Protein AF-A0A3N4N2M7-F1 (afdb_monomer)

Organism: NCBI:txid1853276

Solvent-accessible surface area (backbone atoms only — not comparable to full-atom values): 7074 Å² total; per-residue (Å²): 138,80,85,81,90,81,57,68,65,63,56,56,53,59,69,71,66,69,65,82,65,94,76,68,87,76,87,82,77,90,74,82,80,76,79,82,76,77,78,84,87,67,72,64,93,80,56,51,77,73,38,70,53,78,44,74,42,59,92,92,50,53,68,69,56,46,45,51,53,51,51,54,48,52,49,55,51,31,62,76,67,71,51,81,77,31,71,51,75,45,81,45,72,58,96,89,42,55,25,38,32,41,32,33,35,83,119

pLDDT: mean 83.19, std 16.46, range [43.84, 97.75]

Structure (mmCIF, N/CA/C/O backbone):
data_AF-A0A3N4N2M7-F1
#
_entry.id   AF-A0A3N4N2M7-F1
#
loop_
_atom_site.group_PDB
_atom_site.id
_atom_site.type_symbol
_atom_site.label_atom_id
_atom_site.label_alt_id
_atom_site.label_comp_id
_atom_site.label_asym_id
_atom_site.label_entity_id
_atom_site.label_seq_id
_atom_site.pdbx_PDB_ins_code
_atom_site.Cartn_x
_atom_site.Cartn_y
_atom_site.Cartn_z
_atom_site.occupancy
_atom_site.B_iso_or_equiv
_atom_site.auth_seq_id
_atom_site.auth_comp_id
_atom_site.auth_asym_id
_atom_site.auth_atom_id
_atom_site.pdbx_PDB_model_num
ATOM 1 N N . MET A 1 1 ? 42.036 45.569 6.655 1.00 43.84 1 MET A N 1
ATOM 2 C CA . MET A 1 1 ? 40.700 45.736 7.260 1.00 43.84 1 MET A CA 1
ATOM 3 C C . MET A 1 1 ? 40.718 44.959 8.571 1.00 43.84 1 MET A C 1
ATOM 5 O O . MET A 1 1 ? 40.763 43.738 8.530 1.00 43.84 1 MET A O 1
ATOM 9 N N . LYS A 1 2 ? 40.913 45.645 9.704 1.00 47.50 2 LYS A N 1
ATOM 10 C CA . LYS A 1 2 ? 41.003 45.010 11.031 1.00 47.50 2 LYS A CA 1
ATOM 11 C C . LYS A 1 2 ? 39.579 44.884 11.590 1.00 47.50 2 LYS A C 1
ATOM 13 O O . LYS A 1 2 ? 38.844 45.855 11.447 1.00 47.50 2 LYS A O 1
ATOM 18 N N . PRO A 1 3 ? 39.167 43.742 12.164 1.00 50.25 3 PRO A N 1
ATOM 19 C CA . PRO A 1 3 ? 37.859 43.646 12.799 1.00 50.25 3 PRO A CA 1
ATOM 20 C C . PRO A 1 3 ? 37.832 44.487 14.083 1.00 50.25 3 PRO A C 1
ATOM 22 O O . PRO A 1 3 ? 38.765 44.426 14.886 1.00 50.25 3 PRO A O 1
ATOM 25 N N . ASP A 1 4 ? 36.774 45.285 14.235 1.00 55.56 4 ASP A N 1
ATOM 26 C CA . ASP A 1 4 ? 36.540 46.177 15.370 1.00 55.56 4 ASP A CA 1
ATOM 27 C C . ASP A 1 4 ? 36.423 45.406 16.693 1.00 55.56 4 ASP A C 1
ATOM 29 O O . ASP A 1 4 ? 35.649 44.460 16.840 1.00 55.56 4 ASP A O 1
ATOM 33 N N . SER A 1 5 ? 37.185 45.856 17.686 1.00 54.50 5 SER A N 1
ATOM 34 C CA . SER A 1 5 ? 37.363 45.259 19.014 1.00 54.50 5 SER A CA 1
ATOM 35 C C . SER A 1 5 ? 36.235 45.556 20.016 1.00 54.50 5 SER A C 1
ATOM 37 O O . SER A 1 5 ? 36.467 45.529 21.221 1.00 54.50 5 SER A O 1
ATOM 39 N N . ASN A 1 6 ? 35.011 45.821 19.554 1.00 53.66 6 ASN A N 1
ATOM 40 C CA . ASN A 1 6 ? 33.903 46.262 20.413 1.00 53.66 6 ASN A CA 1
ATOM 41 C C . ASN A 1 6 ? 32.720 45.289 20.442 1.00 53.66 6 ASN A C 1
ATOM 43 O O . ASN A 1 6 ? 31.572 45.726 20.466 1.00 53.66 6 ASN A O 1
ATOM 47 N N . ASN A 1 7 ? 32.961 43.972 20.455 1.00 56.03 7 ASN A N 1
ATOM 48 C CA . ASN A 1 7 ? 31.846 43.041 20.646 1.00 56.03 7 ASN A CA 1
ATOM 49 C C . ASN A 1 7 ? 32.125 41.760 21.451 1.00 56.03 7 ASN A C 1
ATOM 51 O O . ASN A 1 7 ? 31.506 40.719 21.241 1.00 56.03 7 ASN A O 1
ATOM 55 N N . THR A 1 8 ? 33.052 41.815 22.408 1.00 57.09 8 THR A N 1
ATOM 56 C CA . THR A 1 8 ? 33.285 40.681 23.321 1.00 57.09 8 THR A CA 1
ATOM 57 C C . THR A 1 8 ? 32.188 40.579 24.390 1.00 57.09 8 THR A C 1
ATOM 59 O O . THR A 1 8 ? 31.843 39.484 24.828 1.00 57.09 8 THR A O 1
ATOM 62 N N . ALA A 1 9 ? 31.593 41.710 24.790 1.00 56.00 9 ALA A N 1
ATOM 63 C CA . ALA A 1 9 ? 30.563 41.749 25.829 1.00 56.00 9 ALA A CA 1
ATOM 64 C C . ALA A 1 9 ? 29.236 41.106 25.382 1.00 56.00 9 ALA A C 1
ATOM 66 O O . ALA A 1 9 ? 28.648 40.343 26.144 1.00 56.00 9 ALA A O 1
ATOM 67 N N . ASP A 1 10 ? 28.800 41.330 24.140 1.00 55.19 10 ASP A N 1
ATOM 68 C CA . ASP A 1 10 ? 27.536 40.781 23.619 1.00 55.19 10 ASP A CA 1
ATOM 69 C C . ASP A 1 10 ? 27.633 39.258 23.399 1.00 55.19 10 ASP A C 1
ATOM 71 O O . ASP A 1 10 ? 26.668 38.520 23.618 1.00 55.19 10 ASP A O 1
ATOM 75 N N . TYR A 1 11 ? 28.833 38.752 23.077 1.00 55.47 11 TYR A N 1
ATOM 76 C CA . TYR A 1 11 ? 29.107 37.312 22.987 1.00 55.47 11 TYR A CA 1
ATOM 77 C C . TYR A 1 11 ? 29.014 36.619 24.358 1.00 55.47 11 TYR A C 1
ATOM 79 O O . TYR A 1 11 ? 28.468 35.519 24.473 1.00 55.47 11 TYR A O 1
ATOM 87 N N . LEU A 1 12 ? 29.488 37.279 25.421 1.00 54.22 12 LEU A N 1
ATOM 88 C CA . LEU A 1 12 ? 29.422 36.755 26.790 1.00 54.22 12 LEU A CA 1
ATOM 89 C C . LEU A 1 12 ? 28.021 36.870 27.411 1.00 54.22 12 LEU A C 1
ATOM 91 O O . LEU A 1 12 ? 27.681 36.063 28.276 1.00 54.22 12 LEU A O 1
ATOM 95 N N . ILE A 1 13 ? 27.193 37.820 26.963 1.00 57.72 13 ILE A N 1
ATOM 96 C CA . ILE A 1 13 ? 25.792 37.943 27.399 1.00 57.72 13 ILE A CA 1
ATOM 97 C C . ILE A 1 13 ? 24.933 36.835 26.772 1.00 57.72 13 ILE A C 1
ATOM 99 O O . ILE A 1 13 ? 24.163 36.193 27.484 1.00 57.72 13 ILE A O 1
ATOM 103 N N . ARG A 1 14 ? 25.120 36.515 25.481 1.00 52.78 14 ARG A N 1
ATOM 104 C CA . ARG A 1 14 ? 24.399 35.405 24.823 1.00 52.78 14 ARG A CA 1
ATOM 105 C C . ARG A 1 14 ? 24.736 34.039 25.423 1.00 52.78 14 ARG A C 1
ATOM 107 O O . ARG A 1 14 ? 23.837 33.230 25.629 1.00 52.78 14 ARG A O 1
ATOM 114 N N . ALA A 1 15 ? 26.002 33.798 25.772 1.00 52.59 15 ALA A N 1
ATOM 115 C CA . ALA A 1 15 ? 26.433 32.534 26.374 1.00 52.59 15 ALA A CA 1
ATOM 116 C C . ALA A 1 15 ? 25.885 32.295 27.798 1.00 52.59 15 ALA A C 1
ATOM 118 O O . ALA A 1 15 ? 25.868 31.156 28.256 1.00 52.59 15 ALA A O 1
ATOM 119 N N . LYS A 1 16 ? 25.423 33.343 28.500 1.00 49.47 16 LYS A N 1
ATOM 120 C CA . LYS A 1 16 ? 24.869 33.239 29.863 1.00 49.47 16 LYS A CA 1
ATOM 121 C C . LYS A 1 16 ? 23.346 33.059 29.921 1.00 49.47 16 LYS A C 1
ATOM 123 O O . LYS A 1 16 ? 22.833 32.793 31.004 1.00 49.47 16 LYS A O 1
ATOM 1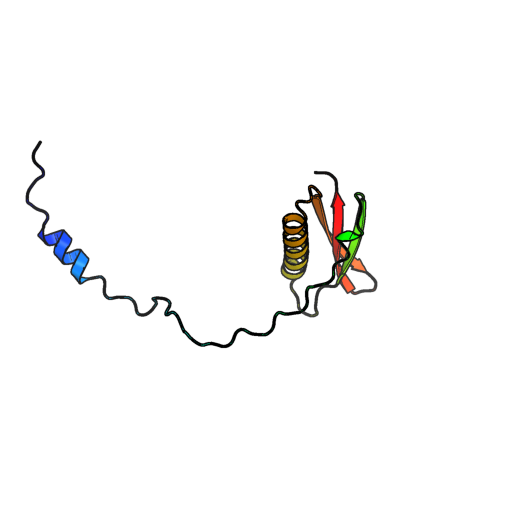28 N N . ILE A 1 17 ? 22.625 33.196 28.803 1.00 52.75 17 ILE A N 1
ATOM 129 C CA . ILE A 1 17 ? 21.148 33.130 28.771 1.00 52.75 17 ILE A CA 1
ATOM 130 C C . ILE A 1 17 ? 20.629 31.765 28.285 1.00 52.75 17 ILE A C 1
ATOM 132 O O . ILE A 1 17 ? 19.474 31.427 28.535 1.00 52.75 17 ILE A O 1
ATOM 136 N N . THR A 1 18 ? 21.473 30.918 27.694 1.00 55.81 18 THR A N 1
ATOM 137 C CA . THR A 1 18 ? 21.090 29.537 27.367 1.00 55.81 18 THR A CA 1
ATOM 138 C C . THR A 1 18 ? 21.165 28.659 28.615 1.00 55.81 18 THR A C 1
ATOM 140 O O . THR A 1 18 ? 22.069 27.841 28.777 1.00 55.81 18 THR A O 1
ATOM 143 N N . GLN A 1 19 ? 20.213 28.837 29.531 1.00 57.78 19 GLN A N 1
ATOM 144 C CA . GLN A 1 19 ? 19.854 27.747 30.431 1.00 57.78 19 GLN A CA 1
ATOM 145 C C . GLN A 1 19 ? 19.371 26.588 29.548 1.00 57.78 19 GLN A C 1
ATOM 147 O O . GLN A 1 19 ? 18.597 26.848 28.624 1.00 57.78 19 GLN A O 1
ATOM 152 N N . PRO A 1 20 ? 19.830 25.342 29.763 1.00 59.53 20 PRO A N 1
ATOM 153 C CA . PRO A 1 20 ? 19.239 24.207 29.080 1.00 59.53 20 PRO A CA 1
ATOM 154 C C . PRO A 1 20 ? 17.772 24.174 29.498 1.00 59.53 20 PRO A C 1
ATOM 156 O O . PRO A 1 20 ? 17.441 23.941 30.661 1.00 59.53 20 PRO A O 1
ATOM 159 N N . ASP A 1 21 ? 16.895 24.4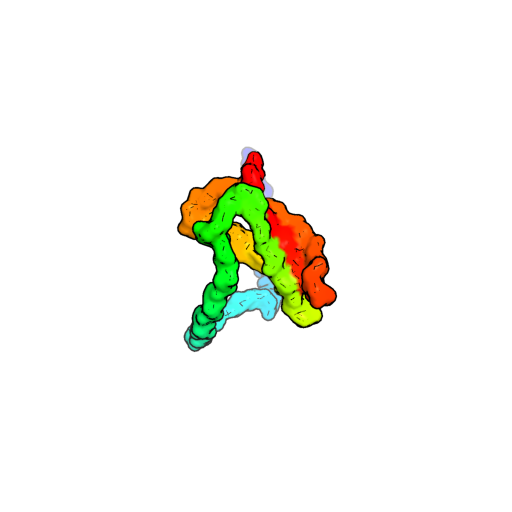75 28.551 1.00 62.12 21 ASP A N 1
ATOM 160 C CA . ASP A 1 21 ? 15.503 24.110 28.655 1.00 62.12 21 ASP A CA 1
ATOM 161 C C . ASP A 1 21 ? 15.468 22.622 29.015 1.00 62.12 21 ASP A C 1
ATOM 163 O O . ASP A 1 21 ? 16.128 21.793 28.387 1.00 62.12 21 ASP A O 1
ATOM 167 N N . GLY A 1 22 ? 14.747 22.266 30.080 1.00 58.22 22 GLY A N 1
ATOM 168 C CA . GLY A 1 22 ? 14.620 20.887 30.572 1.00 58.22 22 GLY A CA 1
ATOM 169 C C . GLY A 1 22 ? 13.899 19.940 29.602 1.00 58.22 22 GLY A C 1
ATOM 170 O O . GLY A 1 22 ? 13.267 18.986 30.034 1.00 58.22 22 GLY A O 1
ATOM 171 N N . ASN A 1 23 ? 13.957 20.229 28.304 1.00 66.06 23 ASN A N 1
ATOM 172 C CA . ASN A 1 23 ? 13.298 19.557 27.203 1.00 66.06 23 ASN A CA 1
ATOM 173 C C . ASN A 1 23 ? 14.305 18.861 26.264 1.00 66.06 23 ASN A C 1
ATOM 175 O O . ASN A 1 23 ? 13.956 18.475 25.148 1.00 66.06 23 ASN A O 1
ATOM 179 N N . GLN A 1 24 ? 15.564 18.702 26.693 1.00 75.50 24 GLN A N 1
ATOM 180 C CA . GLN A 1 24 ? 16.533 17.892 25.959 1.00 75.50 24 GLN A CA 1
ATOM 181 C C . GLN A 1 24 ? 16.153 16.404 26.059 1.00 75.50 24 GLN A C 1
ATOM 183 O O . GLN A 1 24 ? 15.995 15.894 27.173 1.00 75.50 24 GLN A O 1
ATOM 188 N N . PRO A 1 25 ? 16.020 15.683 24.929 1.00 73.44 25 PRO A N 1
ATOM 189 C CA . PRO A 1 25 ? 15.706 14.259 24.949 1.00 73.44 25 PRO A CA 1
ATOM 190 C C . PRO A 1 25 ? 16.828 13.482 25.651 1.00 73.44 25 PRO A C 1
ATOM 192 O O . PRO A 1 25 ? 17.986 13.530 25.236 1.00 73.44 25 PRO A O 1
ATOM 195 N N . GLN A 1 26 ? 16.484 12.762 26.721 1.00 85.12 26 GLN A N 1
ATOM 196 C CA . GLN A 1 26 ? 17.418 11.911 27.459 1.00 85.12 26 GLN A CA 1
ATOM 197 C C . GLN A 1 26 ? 17.444 10.500 26.854 1.00 85.12 26 GLN A C 1
ATOM 199 O O . GLN A 1 26 ? 16.408 9.949 26.488 1.00 85.12 26 GLN A O 1
ATOM 204 N N . ILE A 1 27 ? 18.637 9.907 26.736 1.00 84.50 27 ILE A N 1
ATOM 205 C CA . ILE A 1 27 ? 18.798 8.530 26.249 1.00 84.50 27 ILE A CA 1
ATOM 206 C C . ILE A 1 27 ? 18.669 7.571 27.431 1.00 84.50 27 ILE A C 1
ATOM 208 O O . ILE A 1 27 ? 19.567 7.486 28.272 1.00 84.50 27 ILE A O 1
ATOM 212 N N . GLU A 1 28 ? 17.591 6.798 27.451 1.00 86.50 28 GLU A N 1
ATOM 213 C CA . GLU A 1 28 ? 17.420 5.684 28.380 1.00 86.50 28 GLU A CA 1
ATOM 214 C C . GLU A 1 28 ? 18.184 4.449 27.880 1.00 86.50 28 GLU A C 1
ATOM 216 O O . GLU A 1 28 ? 18.128 4.083 26.703 1.00 86.50 28 GLU A O 1
ATOM 221 N N . LYS A 1 29 ? 18.932 3.799 28.776 1.00 90.62 29 LYS A N 1
ATOM 222 C CA . LYS A 1 29 ? 19.691 2.573 28.485 1.00 90.62 29 LYS A CA 1
ATOM 223 C C . LYS A 1 29 ? 19.018 1.388 29.176 1.00 90.62 29 LYS A C 1
ATOM 225 O O . LYS A 1 29 ? 18.386 1.562 30.207 1.00 90.62 29 LYS A O 1
ATOM 230 N N . GLN A 1 30 ? 19.216 0.182 28.640 1.00 87.00 30 GLN A N 1
ATOM 231 C CA . GLN A 1 30 ? 18.747 -1.092 29.223 1.00 87.00 30 GLN A CA 1
ATOM 232 C C . GLN A 1 30 ? 17.225 -1.338 29.189 1.00 87.00 30 GLN A C 1
ATOM 234 O O . GLN A 1 30 ? 16.743 -2.259 29.843 1.00 87.00 30 GLN A O 1
ATOM 239 N N . ILE A 1 31 ? 16.465 -0.591 28.385 1.00 87.69 31 ILE A N 1
ATOM 240 C CA . ILE A 1 31 ? 15.056 -0.918 28.128 1.00 87.69 31 ILE A CA 1
ATOM 241 C C . ILE A 1 31 ? 14.979 -2.158 27.215 1.00 87.69 31 ILE A C 1
ATOM 243 O O . ILE A 1 31 ? 15.606 -2.161 26.149 1.00 87.69 31 ILE A O 1
ATOM 247 N N . PRO A 1 32 ? 14.246 -3.223 27.598 1.00 87.94 32 PRO A N 1
ATOM 248 C CA . PRO A 1 32 ? 14.129 -4.426 26.784 1.00 87.94 32 PRO A CA 1
ATOM 249 C C . PRO A 1 32 ? 13.411 -4.128 25.464 1.00 87.94 32 PRO A C 1
ATOM 251 O O . PRO A 1 32 ? 12.378 -3.458 25.429 1.00 87.94 32 PRO A O 1
ATOM 254 N N . ILE A 1 33 ? 13.956 -4.651 24.365 1.00 85.94 33 ILE A N 1
ATOM 255 C CA . ILE A 1 33 ? 13.369 -4.486 23.033 1.00 85.94 33 ILE A CA 1
ATOM 256 C C . ILE A 1 33 ? 12.086 -5.329 22.969 1.00 85.94 33 ILE A C 1
ATOM 258 O O . ILE A 1 33 ? 12.153 -6.536 23.222 1.00 85.94 33 ILE A O 1
ATOM 262 N N . PRO A 1 34 ? 10.923 -4.748 22.615 1.00 85.12 34 PRO A N 1
ATOM 263 C CA . PRO A 1 34 ? 9.710 -5.532 22.439 1.00 85.12 34 PRO A CA 1
ATOM 264 C C . PRO A 1 34 ? 9.903 -6.562 21.314 1.00 85.12 34 PRO A C 1
ATOM 266 O O . PRO A 1 34 ? 10.606 -6.284 20.335 1.00 85.12 34 PRO A O 1
ATOM 269 N N . PRO A 1 35 ? 9.280 -7.750 21.413 1.00 80.38 35 PRO A N 1
ATOM 270 C CA . PRO A 1 35 ? 9.370 -8.749 20.359 1.00 80.38 35 PRO A CA 1
ATOM 271 C C . PRO A 1 35 ? 8.892 -8.150 19.033 1.00 80.38 35 PRO A C 1
ATOM 273 O O . PRO A 1 35 ? 7.927 -7.380 18.989 1.00 80.38 35 PRO A O 1
ATOM 276 N N . LYS A 1 36 ? 9.580 -8.492 17.937 1.00 74.25 36 LYS A N 1
ATOM 277 C CA . LYS A 1 36 ? 9.195 -8.026 16.601 1.00 74.25 36 LYS A CA 1
ATOM 278 C C . LYS A 1 36 ? 7.758 -8.465 16.325 1.00 74.25 36 LYS A C 1
ATOM 280 O O . LYS A 1 36 ? 7.445 -9.650 16.415 1.00 74.25 36 LYS A O 1
ATOM 285 N N . SER A 1 37 ? 6.893 -7.517 15.975 1.00 69.44 37 SER A N 1
ATOM 286 C CA . SER A 1 37 ? 5.555 -7.846 15.497 1.00 69.44 37 SER A CA 1
ATOM 287 C C . SER A 1 37 ? 5.659 -8.636 14.192 1.00 69.44 37 SER A C 1
ATOM 289 O O . SER A 1 37 ? 6.535 -8.381 13.360 1.00 69.44 37 SER A O 1
ATOM 291 N N . SER A 1 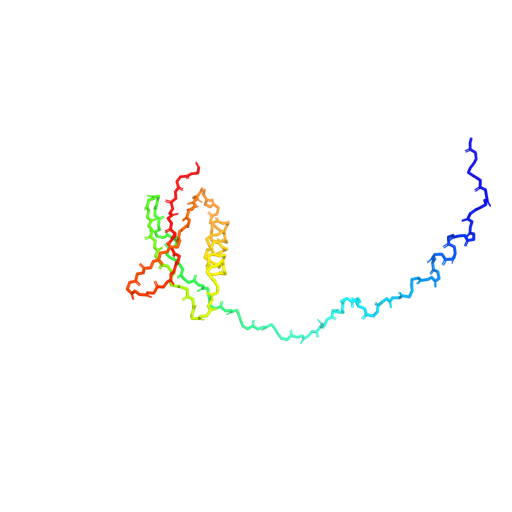38 ? 4.783 -9.629 14.029 1.00 62.31 38 SER A N 1
ATOM 292 C CA . SER A 1 38 ? 4.732 -10.440 12.816 1.00 62.31 38 SER A CA 1
ATOM 293 C C . SER A 1 38 ? 4.540 -9.538 11.590 1.00 62.31 38 SER A C 1
ATOM 295 O O . SER A 1 38 ? 3.724 -8.609 11.647 1.00 62.31 38 SER A O 1
ATOM 297 N N . PRO A 1 39 ? 5.249 -9.789 10.478 1.00 64.69 39 PRO A N 1
ATOM 298 C CA . PRO A 1 39 ? 5.066 -9.008 9.266 1.00 64.69 39 PRO A CA 1
ATOM 299 C C . PRO A 1 39 ? 3.607 -9.093 8.806 1.00 64.69 39 PRO A C 1
ATOM 301 O O . PRO A 1 39 ? 2.998 -10.162 8.821 1.00 64.69 39 PRO A O 1
ATOM 304 N N . ASN A 1 40 ? 3.037 -7.954 8.399 1.00 63.84 40 ASN A N 1
ATOM 305 C CA . ASN A 1 40 ? 1.755 -7.963 7.699 1.00 63.84 40 ASN A CA 1
ATOM 306 C C . ASN A 1 40 ? 1.967 -8.714 6.378 1.00 63.84 40 ASN A C 1
ATOM 308 O O . ASN A 1 40 ? 2.680 -8.211 5.509 1.00 63.84 40 ASN A O 1
ATOM 312 N N . HIS A 1 41 ? 1.379 -9.903 6.254 1.00 78.56 41 HIS A N 1
ATOM 313 C CA . HIS A 1 41 ? 1.426 -10.688 5.026 1.00 78.56 41 HIS A CA 1
ATOM 314 C C . HIS A 1 41 ? 0.489 -10.041 4.005 1.00 78.56 41 HIS A C 1
ATOM 316 O O . HIS A 1 41 ? -0.733 -10.129 4.113 1.00 78.56 41 HIS A O 1
ATOM 322 N N . TYR A 1 42 ? 1.073 -9.332 3.048 1.00 92.12 42 TYR A N 1
ATOM 323 C CA . TYR A 1 42 ? 0.387 -8.887 1.843 1.00 92.12 42 TYR A CA 1
ATOM 324 C C . TYR A 1 42 ? 0.919 -9.722 0.674 1.00 92.12 42 TYR A C 1
ATOM 326 O O . TYR A 1 42 ? 2.112 -10.030 0.681 1.00 92.12 42 TYR A O 1
ATOM 334 N N . PRO A 1 43 ? 0.090 -10.059 -0.325 1.00 94.44 43 PRO A N 1
ATOM 335 C CA . PRO A 1 43 ? 0.459 -10.979 -1.403 1.00 94.44 43 PRO A CA 1
ATOM 336 C C . PRO A 1 43 ? 1.356 -10.326 -2.471 1.00 94.44 43 PRO A C 1
ATOM 338 O O . PRO A 1 43 ? 1.245 -10.646 -3.641 1.00 94.44 43 PRO A O 1
ATOM 341 N N . PHE A 1 44 ? 2.213 -9.365 -2.109 1.00 93.81 44 PHE A N 1
ATOM 342 C CA . PHE A 1 44 ? 2.966 -8.573 -3.088 1.00 93.81 44 PHE A CA 1
ATOM 343 C C . PHE A 1 44 ? 3.924 -9.411 -3.944 1.00 93.81 44 PHE A C 1
ATOM 345 O O . PHE A 1 44 ? 4.138 -9.063 -5.099 1.00 93.81 44 PHE A O 1
ATOM 352 N N . ASP A 1 45 ? 4.495 -10.480 -3.378 1.00 92.12 45 ASP A N 1
ATOM 353 C CA . ASP A 1 45 ? 5.417 -11.376 -4.089 1.00 92.12 45 ASP A CA 1
ATOM 354 C C . ASP A 1 45 ? 4.711 -12.151 -5.227 1.00 92.12 45 ASP A C 1
ATOM 356 O O . ASP A 1 45 ? 5.370 -12.518 -6.195 1.00 92.12 45 ASP A O 1
ATOM 360 N N . ASP A 1 46 ? 3.384 -12.321 -5.153 1.00 93.69 46 ASP A N 1
ATOM 361 C CA . ASP A 1 46 ? 2.576 -13.084 -6.118 1.00 93.69 46 ASP A CA 1
ATOM 362 C C . ASP A 1 46 ? 1.781 -12.190 -7.091 1.00 93.69 46 ASP A C 1
ATOM 364 O O . ASP A 1 46 ? 0.951 -12.690 -7.845 1.00 93.69 46 ASP A O 1
ATOM 368 N N . MET A 1 47 ? 1.962 -10.864 -7.040 1.00 94.94 47 MET A N 1
ATOM 369 C CA . MET A 1 47 ? 1.187 -9.917 -7.850 1.00 94.94 47 MET A CA 1
ATOM 370 C C . MET A 1 47 ? 1.919 -9.479 -9.116 1.00 94.94 47 MET A C 1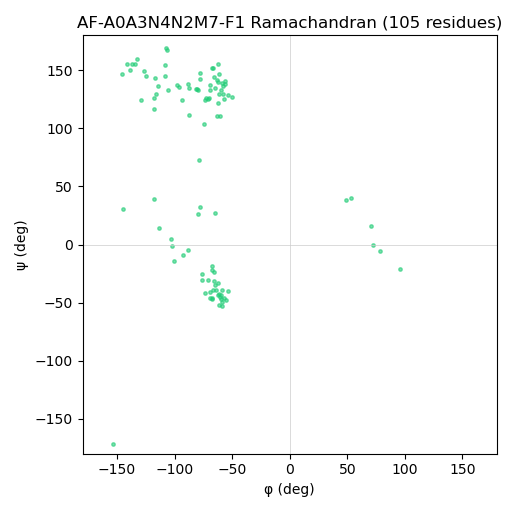
ATOM 372 O O . MET A 1 47 ? 3.075 -9.054 -9.066 1.00 94.94 47 MET A O 1
ATOM 376 N N . GLU A 1 48 ? 1.184 -9.426 -10.221 1.00 94.44 48 GLU A N 1
ATOM 377 C CA . GLU A 1 48 ? 1.641 -8.903 -11.506 1.00 94.44 48 GLU A CA 1
ATOM 378 C C . GLU A 1 48 ? 0.997 -7.547 -11.841 1.00 94.44 48 GLU A C 1
ATOM 380 O O . GLU A 1 48 ? 0.074 -7.071 -11.176 1.00 94.44 48 GLU A O 1
ATOM 385 N N . ILE A 1 49 ? 1.501 -6.876 -12.881 1.00 96.31 49 ILE A N 1
ATOM 386 C CA . ILE A 1 49 ? 0.909 -5.624 -13.375 1.00 96.31 49 ILE A CA 1
ATOM 387 C C . ILE A 1 49 ? -0.554 -5.868 -13.763 1.00 96.31 49 ILE A C 1
ATOM 389 O O . ILE A 1 49 ? -0.864 -6.772 -14.530 1.00 96.31 49 ILE A O 1
ATOM 393 N N . GLY A 1 50 ? -1.453 -5.024 -13.252 1.00 95.25 50 GLY A N 1
ATOM 394 C CA . GLY A 1 50 ? -2.898 -5.162 -13.434 1.00 95.25 50 GLY A CA 1
ATOM 395 C C . GLY A 1 50 ? -3.606 -5.871 -12.277 1.00 95.25 50 GLY A C 1
ATOM 396 O O . GLY A 1 50 ? -4.798 -5.620 -12.066 1.00 95.25 50 GLY A O 1
ATOM 397 N N . ASP A 1 51 ? -2.892 -6.657 -11.464 1.00 97.44 51 ASP A N 1
ATOM 398 C CA . ASP A 1 51 ? -3.488 -7.330 -10.312 1.00 97.44 51 ASP A CA 1
ATOM 399 C C . ASP A 1 51 ? -3.923 -6.351 -9.234 1.00 97.44 51 ASP A C 1
ATOM 401 O O . ASP A 1 51 ? -3.341 -5.278 -9.034 1.00 97.44 51 ASP A O 1
ATOM 405 N N . SER A 1 52 ? -4.950 -6.755 -8.481 1.00 96.81 52 SER A N 1
ATOM 406 C CA . SER A 1 52 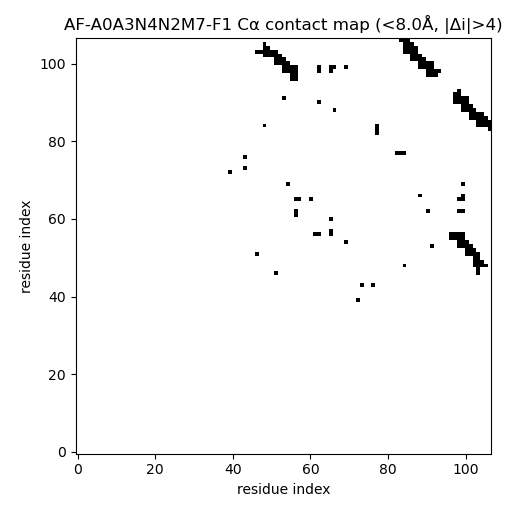? -5.421 -5.981 -7.343 1.00 96.81 52 SER A CA 1
ATOM 407 C C . SER A 1 52 ? -5.932 -6.825 -6.194 1.00 96.81 52 SER A C 1
ATOM 409 O O . SER A 1 52 ? -6.612 -7.833 -6.381 1.00 96.81 52 SER A O 1
ATOM 411 N N . PHE A 1 53 ? -5.720 -6.329 -4.980 1.00 96.81 53 PHE A N 1
ATOM 412 C CA . PHE A 1 53 ? -6.292 -6.920 -3.777 1.00 96.81 53 PHE A CA 1
ATOM 413 C C . PHE A 1 53 ? -6.887 -5.855 -2.861 1.00 96.81 53 PHE A C 1
ATOM 415 O O . PHE A 1 53 ? -6.539 -4.672 -2.911 1.00 96.81 53 PHE A O 1
ATOM 422 N N . PHE A 1 54 ? -7.839 -6.287 -2.038 1.00 96.62 54 PHE A N 1
ATOM 423 C CA . PHE A 1 54 ? -8.563 -5.436 -1.104 1.00 96.62 54 PHE A CA 1
ATOM 424 C C . PHE A 1 54 ? -8.080 -5.675 0.321 1.00 96.62 54 PHE A C 1
ATOM 426 O O . PHE A 1 54 ? -7.996 -6.816 0.767 1.00 96.62 54 PHE A O 1
ATOM 433 N N . VAL A 1 55 ? -7.825 -4.589 1.045 1.00 95.00 55 VAL A N 1
ATOM 434 C CA . VAL A 1 55 ? -7.458 -4.612 2.459 1.00 95.00 55 VAL A CA 1
ATOM 435 C C . VAL A 1 55 ? -8.530 -3.878 3.254 1.00 95.00 55 VAL A C 1
ATOM 437 O O . VAL A 1 55 ? -8.691 -2.668 3.062 1.00 95.00 55 VAL A O 1
ATOM 440 N N . PRO A 1 56 ? -9.246 -4.558 4.163 1.00 95.31 56 PRO A N 1
ATOM 441 C CA . PRO A 1 56 ? -10.183 -3.887 5.048 1.00 95.31 56 PRO A CA 1
ATOM 442 C C . PRO A 1 56 ? -9.433 -2.948 6.001 1.00 95.31 56 PRO A C 1
ATOM 444 O O . PRO A 1 56 ? -8.317 -3.235 6.457 1.00 95.31 56 PRO A O 1
ATOM 447 N N . CYS A 1 57 ? -10.046 -1.809 6.311 1.00 94.25 57 CYS A N 1
ATOM 448 C CA . CYS A 1 57 ? -9.542 -0.942 7.367 1.00 94.25 57 CYS A CA 1
ATOM 449 C C . CYS A 1 57 ? -9.925 -1.513 8.731 1.00 94.25 57 CYS A C 1
ATOM 451 O O . CYS A 1 57 ? -10.965 -2.158 8.878 1.00 94.25 57 CYS A O 1
ATOM 453 N N . ARG A 1 58 ? -9.072 -1.303 9.737 1.00 92.44 58 ARG A N 1
ATOM 454 C CA . ARG A 1 58 ? -9.368 -1.763 11.099 1.00 92.44 58 ARG A CA 1
ATOM 455 C C . ARG A 1 58 ? -10.571 -0.983 11.659 1.00 92.44 58 ARG A C 1
ATOM 457 O O . ARG A 1 58 ? -10.767 0.172 11.270 1.00 92.44 58 ARG A O 1
ATOM 464 N N . PRO A 1 59 ? -11.362 -1.558 12.581 1.00 90.19 59 PRO A N 1
ATOM 465 C CA . PRO A 1 59 ? -12.445 -0.828 13.239 1.00 90.19 59 PRO A CA 1
ATOM 466 C C . PRO A 1 59 ? -11.932 0.473 13.872 1.00 90.19 59 PRO A C 1
ATOM 468 O O . PRO A 1 59 ? -10.926 0.464 14.577 1.00 90.19 59 PRO A O 1
ATOM 471 N N . GLY A 1 60 ? -12.585 1.599 13.573 1.00 90.12 60 GLY A N 1
ATOM 472 C CA . GLY A 1 60 ? -12.174 2.927 14.050 1.00 90.12 60 GLY A CA 1
ATOM 473 C C . GLY A 1 60 ? -10.914 3.513 13.390 1.00 90.12 60 GLY A C 1
ATOM 474 O O . GLY A 1 60 ? -10.533 4.635 13.716 1.00 90.12 60 GLY A O 1
ATOM 475 N N . GLU A 1 61 ? -10.264 2.809 12.455 1.00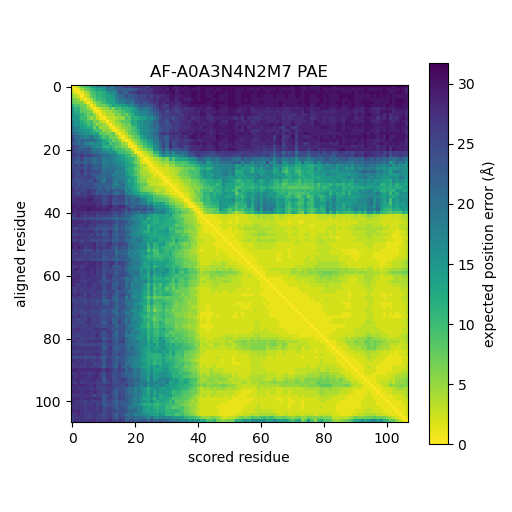 91.50 61 GLU A N 1
ATOM 476 C CA . GLU A 1 61 ? -9.084 3.316 11.744 1.00 91.50 61 GLU A CA 1
ATOM 477 C C . GLU A 1 61 ? -9.495 4.393 10.728 1.00 91.50 61 GLU A C 1
ATOM 479 O O . GLU A 1 61 ? -10.289 4.120 9.820 1.00 91.50 61 GLU A O 1
ATOM 484 N N . PRO A 1 62 ? -8.923 5.611 10.802 1.00 93.00 62 PRO A N 1
ATOM 485 C CA . PRO A 1 62 ? -9.139 6.612 9.770 1.00 93.00 62 PRO A CA 1
ATOM 486 C C . PRO A 1 62 ? -8.678 6.090 8.406 1.00 93.00 62 PRO A C 1
ATOM 488 O O . PRO A 1 62 ? -7.602 5.502 8.271 1.00 93.00 62 PRO A O 1
ATOM 491 N N . LYS A 1 63 ? -9.451 6.376 7.357 1.00 90.25 63 LYS A N 1
ATOM 492 C CA . LYS A 1 63 ? -9.186 5.898 5.986 1.00 90.25 63 LYS A CA 1
ATOM 493 C C . LYS A 1 63 ? -7.770 6.228 5.497 1.00 90.25 63 LYS A C 1
ATOM 495 O O . LYS A 1 63 ? -7.109 5.397 4.876 1.00 90.25 63 LYS A O 1
ATOM 500 N N . ASN A 1 64 ? -7.277 7.423 5.822 1.00 93.81 64 ASN A N 1
ATOM 501 C CA . ASN A 1 64 ? -5.920 7.849 5.474 1.00 93.81 64 ASN A CA 1
ATOM 502 C C . ASN A 1 64 ? -4.844 7.016 6.183 1.00 93.81 64 ASN A C 1
ATOM 504 O O . ASN A 1 64 ? -3.810 6.733 5.584 1.00 93.81 64 ASN A O 1
ATOM 508 N N . THR A 1 65 ? -5.084 6.589 7.423 1.00 94.50 65 THR A N 1
ATOM 509 C CA . THR A 1 65 ? -4.176 5.717 8.182 1.00 94.50 65 THR A CA 1
ATOM 510 C C . THR A 1 65 ? -4.113 4.330 7.553 1.00 94.50 65 THR A C 1
ATOM 512 O O . THR A 1 65 ? -3.024 3.830 7.275 1.00 94.50 65 THR A O 1
ATOM 515 N N . CYS A 1 66 ? -5.273 3.768 7.216 1.00 94.19 66 CYS A N 1
ATOM 516 C CA . CYS A 1 66 ? -5.397 2.499 6.505 1.00 94.19 66 CYS A CA 1
ATOM 517 C C . CYS A 1 66 ? -4.643 2.517 5.160 1.00 94.19 66 CYS A C 1
ATOM 519 O O . CYS A 1 66 ? -3.842 1.624 4.872 1.00 94.19 66 CYS A O 1
ATOM 521 N N . ARG A 1 67 ? -4.802 3.596 4.378 1.00 96.00 67 ARG A N 1
ATOM 522 C CA . ARG A 1 67 ? -4.059 3.812 3.126 1.00 96.00 67 ARG A CA 1
ATOM 523 C C . ARG A 1 67 ? -2.551 3.902 3.362 1.00 96.00 67 ARG A C 1
ATOM 525 O O . ARG A 1 67 ? -1.803 3.168 2.724 1.00 96.00 67 ARG A O 1
ATOM 532 N N . LYS A 1 68 ? -2.096 4.758 4.285 1.00 96.44 68 LYS A N 1
ATOM 533 C CA . LYS A 1 68 ? -0.666 4.937 4.599 1.00 96.44 68 LYS A CA 1
ATOM 534 C C . LYS A 1 68 ? -0.013 3.636 5.066 1.00 96.44 68 LYS A C 1
ATOM 536 O O . LYS A 1 68 ? 1.111 3.343 4.667 1.00 96.44 68 LYS A O 1
ATOM 541 N N . ARG A 1 69 ? -0.721 2.832 5.865 1.00 93.69 69 ARG A N 1
ATOM 542 C CA . ARG A 1 69 ? -0.263 1.512 6.319 1.00 93.69 69 ARG A CA 1
ATOM 543 C C . ARG A 1 69 ? -0.000 0.571 5.144 1.00 93.69 69 ARG A C 1
ATOM 545 O O . ARG A 1 69 ? 1.048 -0.073 5.118 1.00 93.69 69 ARG A O 1
ATOM 552 N N . LEU A 1 70 ? -0.925 0.508 4.186 1.00 95.38 70 LEU A N 1
ATOM 553 C CA . LEU A 1 70 ? -0.782 -0.328 2.995 1.00 95.38 70 LEU A CA 1
ATOM 554 C C . LEU A 1 70 ? 0.346 0.172 2.080 1.00 95.38 70 LEU A C 1
ATOM 556 O O . LEU A 1 70 ? 1.208 -0.608 1.687 1.00 95.38 70 LEU A O 1
ATOM 560 N N . GLN A 1 71 ? 0.395 1.480 1.815 1.00 95.81 71 GLN A N 1
ATOM 561 C CA . GLN A 1 71 ? 1.435 2.089 0.978 1.00 95.81 71 GLN A CA 1
ATOM 562 C C . GLN A 1 71 ? 2.835 1.919 1.577 1.00 95.81 71 GLN A C 1
ATOM 564 O O . GLN A 1 71 ? 3.765 1.551 0.869 1.00 95.81 71 GLN A O 1
ATOM 569 N N .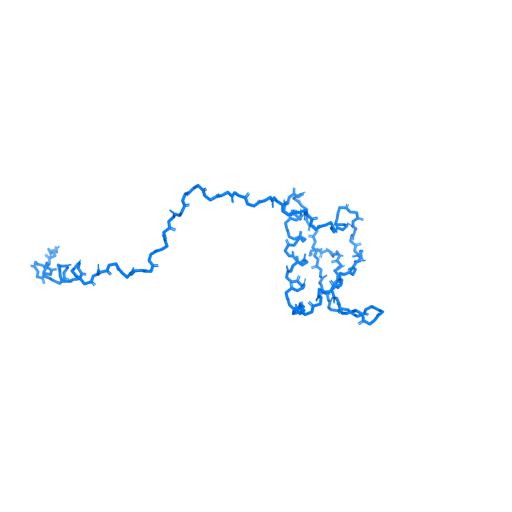 GLY A 1 72 ? 2.988 2.126 2.888 1.00 95.19 72 GLY A N 1
ATOM 570 C CA . GLY A 1 72 ? 4.264 1.923 3.573 1.00 95.19 72 GLY A CA 1
ATOM 571 C C . GLY A 1 72 ? 4.706 0.459 3.586 1.00 95.19 72 GLY A C 1
ATOM 572 O O . GLY A 1 72 ? 5.900 0.176 3.552 1.00 95.19 72 GLY A O 1
ATOM 573 N N . ALA A 1 73 ? 3.764 -0.489 3.612 1.00 94.12 73 ALA A N 1
ATOM 574 C CA . ALA A 1 73 ? 4.092 -1.902 3.469 1.00 94.12 73 ALA A CA 1
ATOM 575 C C . ALA A 1 73 ? 4.575 -2.240 2.055 1.00 94.12 73 ALA A C 1
ATOM 577 O O . ALA A 1 73 ? 5.615 -2.881 1.930 1.00 94.12 73 ALA A O 1
ATOM 578 N N . PHE A 1 74 ? 3.878 -1.755 1.022 1.00 95.62 74 PHE A N 1
ATOM 579 C CA . PHE A 1 74 ? 4.303 -1.927 -0.367 1.00 95.62 74 PHE A CA 1
ATOM 580 C C . PHE A 1 74 ? 5.676 -1.298 -0.617 1.00 95.62 74 PHE A C 1
ATOM 582 O O . PHE A 1 74 ? 6.536 -1.928 -1.215 1.00 95.62 74 PHE A O 1
ATOM 589 N N . GLN A 1 75 ? 5.916 -0.088 -0.104 1.00 95.25 75 GLN A N 1
ATOM 590 C CA . GLN A 1 75 ? 7.197 0.601 -0.257 1.00 95.25 75 GLN A CA 1
ATOM 591 C C . GLN A 1 75 ? 8.359 -0.209 0.333 1.00 95.25 75 GLN A C 1
ATOM 593 O O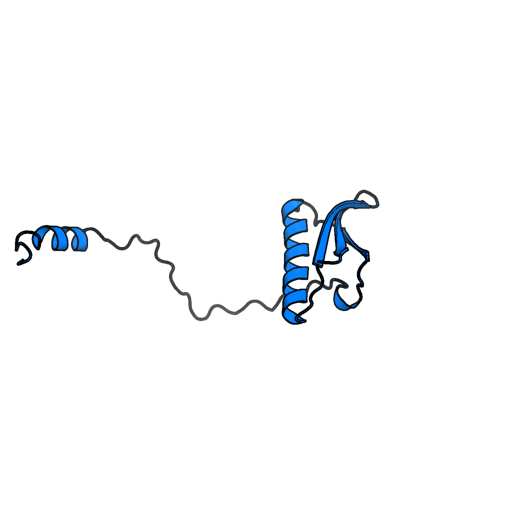 . GLN A 1 75 ? 9.348 -0.439 -0.355 1.00 95.25 75 GLN A O 1
ATOM 598 N N . ARG A 1 76 ? 8.222 -0.686 1.578 1.00 94.56 76 ARG A N 1
ATOM 599 C CA . ARG A 1 76 ? 9.252 -1.514 2.228 1.00 94.56 76 ARG A CA 1
ATOM 600 C C . ARG A 1 76 ? 9.492 -2.819 1.482 1.00 94.56 76 ARG A C 1
ATOM 602 O O . ARG A 1 76 ? 10.635 -3.235 1.323 1.00 94.56 76 ARG A O 1
ATOM 609 N N . TRP A 1 77 ? 8.416 -3.464 1.033 1.00 94.19 77 TRP A N 1
ATOM 610 C CA . TRP A 1 77 ? 8.516 -4.655 0.201 1.00 94.19 77 TRP A CA 1
ATOM 611 C C . TRP A 1 77 ? 9.301 -4.344 -1.080 1.00 94.19 77 TRP A C 1
ATOM 613 O O . TRP A 1 77 ? 10.336 -4.962 -1.321 1.00 94.19 77 TRP A O 1
ATOM 623 N N . ARG A 1 78 ? 8.904 -3.307 -1.821 1.00 94.31 78 ARG A N 1
ATOM 624 C CA . ARG A 1 78 ? 9.543 -2.894 -3.073 1.00 94.31 78 ARG A CA 1
ATOM 625 C C . ARG A 1 78 ? 11.037 -2.625 -2.898 1.00 94.31 78 ARG A C 1
ATOM 627 O O . ARG A 1 78 ? 11.835 -3.142 -3.671 1.00 94.31 78 ARG A O 1
ATOM 634 N N . GLU A 1 79 ? 11.410 -1.860 -1.873 1.00 94.31 79 GLU A N 1
ATOM 635 C CA . GLU A 1 79 ? 12.810 -1.557 -1.542 1.00 94.31 79 GLU A CA 1
ATOM 636 C C . GLU A 1 79 ? 13.605 -2.826 -1.225 1.00 94.31 79 GLU A C 1
ATOM 638 O O . GLU A 1 79 ? 14.692 -3.021 -1.758 1.00 94.31 79 GLU A O 1
ATOM 643 N N . SER A 1 80 ? 13.043 -3.731 -0.420 1.00 92.94 80 SER A N 1
ATOM 644 C CA . SER A 1 80 ? 13.731 -4.970 -0.039 1.00 92.94 80 SER A CA 1
ATOM 645 C C . SER A 1 80 ? 13.950 -5.958 -1.192 1.00 92.94 80 SER A C 1
ATOM 647 O O . SER A 1 80 ? 14.836 -6.801 -1.094 1.00 92.94 80 SER A O 1
ATOM 649 N N . ARG A 1 81 ? 13.160 -5.869 -2.271 1.00 91.69 81 ARG A N 1
ATOM 650 C CA . ARG A 1 81 ? 13.303 -6.697 -3.484 1.00 91.69 81 ARG A CA 1
ATOM 651 C C . ARG A 1 81 ? 13.974 -5.947 -4.642 1.00 91.69 81 ARG A C 1
ATOM 653 O O . ARG A 1 81 ? 14.133 -6.523 -5.710 1.00 91.69 81 ARG A O 1
ATOM 660 N N . ASN A 1 82 ? 14.332 -4.670 -4.460 1.00 90.56 82 ASN A N 1
ATOM 661 C CA . ASN A 1 82 ? 14.758 -3.775 -5.543 1.00 90.56 82 ASN A CA 1
ATOM 662 C C . ASN A 1 82 ? 13.792 -3.796 -6.752 1.00 90.56 82 ASN A C 1
ATOM 664 O O . ASN A 1 82 ? 14.207 -3.783 -7.910 1.00 90.56 82 ASN A O 1
ATOM 668 N N . SER A 1 83 ? 12.487 -3.883 -6.476 1.00 90.56 83 SER A N 1
ATOM 669 C CA . SER A 1 83 ? 11.452 -3.998 -7.507 1.00 90.56 83 SER A CA 1
ATOM 670 C C . SER A 1 83 ? 11.158 -2.643 -8.158 1.00 90.56 83 SER A C 1
ATOM 672 O O . SER A 1 83 ? 11.119 -1.604 -7.494 1.00 90.56 83 SER A O 1
ATOM 674 N N . THR A 1 84 ? 10.915 -2.645 -9.469 1.00 92.06 84 THR A N 1
ATOM 675 C CA . THR A 1 84 ? 10.533 -1.455 -10.249 1.00 92.06 84 THR A CA 1
ATOM 676 C C . THR A 1 84 ? 9.025 -1.212 -10.274 1.00 92.06 84 THR A C 1
ATOM 678 O O . THR A 1 84 ? 8.586 -0.185 -10.797 1.00 92.06 84 THR A O 1
ATOM 681 N N . LEU A 1 85 ? 8.235 -2.121 -9.696 1.00 93.56 85 LEU A N 1
ATOM 682 C CA . LEU A 1 85 ? 6.780 -2.056 -9.730 1.00 93.56 85 LEU A CA 1
ATOM 683 C C . LEU A 1 85 ? 6.246 -0.802 -9.028 1.00 93.56 85 LEU A C 1
ATOM 685 O O . LEU A 1 85 ? 6.707 -0.393 -7.952 1.00 93.56 85 LEU A O 1
ATOM 689 N N . SER A 1 86 ? 5.226 -0.206 -9.638 1.00 95.38 86 SER A N 1
ATOM 690 C CA . SER A 1 86 ? 4.480 0.915 -9.080 1.00 95.38 86 SER A CA 1
ATOM 691 C C . SER A 1 86 ? 3.098 0.453 -8.622 1.00 95.38 86 SER A C 1
ATOM 693 O O . SER A 1 86 ? 2.663 -0.663 -8.905 1.00 95.38 86 SER A O 1
ATOM 695 N N . HIS A 1 87 ? 2.410 1.296 -7.858 1.00 97.12 87 HIS A N 1
ATOM 696 C CA . HIS A 1 87 ? 1.079 0.975 -7.362 1.00 97.12 87 HIS A CA 1
ATOM 697 C C . HIS A 1 87 ? 0.157 2.190 -7.382 1.00 97.12 87 HIS A C 1
ATOM 69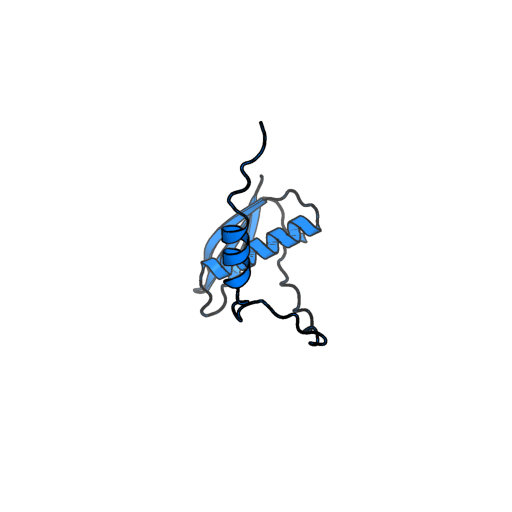9 O O . HIS A 1 87 ? 0.584 3.337 -7.242 1.00 97.12 87 HIS A O 1
ATOM 705 N N . THR A 1 88 ? -1.144 1.928 -7.450 1.00 97.19 88 THR A N 1
ATOM 706 C CA . THR A 1 88 ? -2.187 2.922 -7.184 1.00 97.19 88 THR A CA 1
ATOM 707 C C . THR A 1 88 ? -3.149 2.385 -6.135 1.00 97.19 88 THR A C 1
ATOM 709 O O . THR A 1 88 ? -3.351 1.180 -6.011 1.00 97.19 88 THR A O 1
ATOM 712 N N . THR A 1 89 ? -3.726 3.274 -5.329 1.00 97.38 89 THR A N 1
ATOM 713 C CA . THR A 1 89 ? -4.702 2.901 -4.297 1.00 97.38 89 THR A CA 1
ATOM 714 C C . THR A 1 89 ? -5.998 3.674 -4.458 1.00 97.38 89 THR A C 1
ATOM 716 O O . THR A 1 89 ? -5.996 4.851 -4.835 1.00 97.38 89 THR A O 1
ATOM 719 N N . ARG A 1 90 ? -7.121 3.028 -4.145 1.00 96.06 90 ARG A N 1
ATOM 720 C CA . ARG A 1 90 ? -8.447 3.652 -4.067 1.00 96.06 90 ARG A CA 1
ATOM 721 C C . ARG A 1 90 ? -9.196 3.116 -2.860 1.00 96.06 90 ARG A C 1
ATOM 723 O O . ARG A 1 90 ? -8.996 1.976 -2.449 1.00 96.06 90 ARG A O 1
ATOM 730 N N . GLN A 1 91 ? -10.065 3.947 -2.298 1.00 95.31 91 GLN A N 1
ATOM 731 C CA . GLN A 1 91 ? -11.023 3.470 -1.313 1.00 95.31 91 GLN A CA 1
ATOM 732 C C . GLN A 1 91 ? -12.043 2.575 -2.022 1.00 95.31 91 GLN A C 1
ATOM 734 O O . GLN A 1 91 ? -12.515 2.915 -3.104 1.00 95.31 91 GLN A O 1
ATOM 739 N N . ALA A 1 92 ? -12.381 1.450 -1.405 1.00 94.56 92 ALA A N 1
ATOM 740 C CA . ALA A 1 92 ? -13.430 0.562 -1.875 1.00 94.56 92 ALA A CA 1
ATOM 741 C C . ALA A 1 92 ? -14.273 0.091 -0.688 1.00 94.56 92 ALA A C 1
ATOM 743 O O . ALA A 1 92 ? -13.795 0.055 0.449 1.00 94.56 92 ALA A O 1
ATOM 744 N N . THR A 1 93 ? -15.516 -0.280 -0.966 1.00 94.81 93 THR A N 1
ATOM 745 C CA . THR A 1 93 ? -16.385 -0.963 -0.009 1.00 94.81 93 THR A CA 1
ATOM 746 C C . THR A 1 93 ? -16.719 -2.325 -0.593 1.00 94.81 93 THR A C 1
ATOM 748 O O . THR A 1 93 ? -17.163 -2.403 -1.736 1.00 94.81 93 THR A O 1
ATOM 751 N N . LYS A 1 94 ? -16.475 -3.392 0.167 1.00 91.75 94 LYS A N 1
ATOM 752 C CA . LYS A 1 94 ? -16.800 -4.768 -0.218 1.00 91.75 94 LYS A CA 1
ATOM 753 C C . LYS A 1 94 ? -17.574 -5.403 0.931 1.00 91.75 94 LYS A C 1
ATOM 755 O O . LYS A 1 94 ? -17.098 -5.359 2.060 1.00 91.75 94 LYS A O 1
ATOM 760 N N . ASP A 1 95 ? -18.771 -5.913 0.652 1.00 92.62 95 ASP A N 1
ATOM 761 C CA . ASP A 1 95 ? -19.631 -6.584 1.640 1.00 92.62 95 ASP A CA 1
ATOM 762 C C . ASP A 1 95 ? -19.886 -5.730 2.904 1.00 92.62 95 ASP A C 1
ATOM 764 O O . ASP A 1 95 ? -19.835 -6.205 4.033 1.00 92.62 95 ASP A O 1
ATOM 768 N N . GLY A 1 96 ? -20.088 -4.417 2.719 1.00 90.56 96 GLY A N 1
ATOM 769 C CA . GLY A 1 96 ? -20.295 -3.454 3.813 1.00 90.56 96 GLY A CA 1
ATOM 770 C C . GLY A 1 96 ? -19.021 -3.023 4.556 1.00 90.56 96 GLY A C 1
ATOM 771 O O . GLY A 1 96 ? -19.067 -2.103 5.370 1.00 90.56 96 GLY A O 1
ATOM 772 N N . ILE A 1 97 ? -17.865 -3.614 4.246 1.00 93.44 97 ILE A N 1
ATOM 773 C CA . ILE A 1 97 ? -16.585 -3.291 4.881 1.00 93.44 97 ILE A CA 1
ATOM 774 C C . ILE A 1 97 ? -15.850 -2.238 4.054 1.00 93.44 97 ILE A C 1
ATOM 776 O O . ILE A 1 97 ? -15.573 -2.428 2.868 1.00 93.44 97 ILE A O 1
ATOM 780 N N . THR A 1 98 ? -15.497 -1.118 4.690 1.00 94.56 98 THR A N 1
ATOM 781 C CA . THR A 1 98 ? -14.659 -0.084 4.069 1.00 94.56 98 THR A CA 1
ATOM 782 C C . THR A 1 98 ? -13.190 -0.492 4.119 1.00 94.56 98 THR A C 1
ATOM 784 O O . THR A 1 98 ? -12.665 -0.873 5.166 1.00 94.56 98 THR A O 1
ATOM 787 N N . GLY A 1 99 ? -12.504 -0.360 2.990 1.00 96.06 99 GLY A N 1
ATOM 788 C CA . GLY A 1 99 ? -11.093 -0.686 2.868 1.00 96.06 99 GLY A CA 1
ATOM 789 C C . GLY A 1 99 ? -10.391 0.096 1.769 1.00 96.06 99 GLY A C 1
ATOM 790 O O . GLY A 1 99 ? -10.939 1.021 1.162 1.00 96.06 99 GLY A O 1
ATOM 791 N N . ILE A 1 100 ? -9.152 -0.300 1.515 1.00 97.25 100 ILE A N 1
ATOM 792 C CA . ILE A 1 100 ? -8.325 0.217 0.433 1.00 97.25 100 ILE A CA 1
ATOM 793 C C . ILE A 1 100 ? -8.045 -0.931 -0.525 1.00 97.25 100 ILE A C 1
ATOM 795 O O . ILE A 1 100 ? -7.599 -1.999 -0.113 1.00 97.25 100 ILE A O 1
ATOM 799 N N . ARG A 1 101 ? -8.293 -0.702 -1.811 1.00 97.19 101 ARG A N 1
ATOM 800 C CA . ARG A 1 101 ? -7.831 -1.579 -2.881 1.00 97.19 101 ARG A CA 1
ATOM 801 C C . ARG A 1 101 ? -6.532 -1.021 -3.448 1.00 97.19 101 ARG A C 1
ATOM 803 O O . ARG A 1 101 ? -6.417 0.193 -3.642 1.00 97.19 101 ARG A O 1
ATOM 810 N N . LEU A 1 102 ? -5.561 -1.900 -3.657 1.00 97.25 102 LEU A N 1
ATOM 811 C CA . LEU A 1 102 ? -4.280 -1.592 -4.284 1.00 97.25 102 LEU A CA 1
ATOM 812 C C . LEU A 1 102 ? -4.189 -2.349 -5.602 1.00 97.25 102 LEU A C 1
ATOM 814 O O . LEU A 1 102 ? -4.551 -3.522 -5.640 1.00 97.25 102 LEU A O 1
ATOM 818 N N . TRP A 1 103 ? -3.707 -1.668 -6.639 1.00 97.75 103 TRP A N 1
ATOM 819 C CA . TRP A 1 103 ? -3.362 -2.252 -7.932 1.00 97.75 103 TRP A CA 1
ATOM 820 C C . TRP A 1 103 ? -1.874 -2.079 -8.189 1.00 97.75 103 TRP A C 1
ATOM 822 O O . TRP A 1 103 ? -1.334 -1.016 -7.859 1.00 97.75 103 TRP A O 1
ATOM 832 N N . ILE A 1 104 ? -1.248 -3.071 -8.816 1.00 97.38 104 ILE A N 1
ATOM 833 C CA . ILE A 1 104 ? 0.071 -2.903 -9.429 1.00 97.38 104 ILE A CA 1
ATOM 834 C C . ILE A 1 104 ? -0.116 -2.262 -10.798 1.00 97.38 104 ILE A C 1
ATOM 836 O O . ILE A 1 104 ? -0.994 -2.650 -11.567 1.00 97.38 104 ILE A O 1
ATOM 840 N N . ILE A 1 105 ? 0.698 -1.254 -11.085 1.00 95.69 105 ILE A N 1
ATOM 841 C CA . ILE A 1 105 ? 0.667 -0.513 -12.344 1.00 95.69 105 ILE A CA 1
ATOM 842 C C . ILE A 1 105 ? 2.079 -0.374 -12.903 1.00 95.69 105 ILE A C 1
ATOM 844 O O . ILE A 1 105 ? 3.068 -0.463 -12.166 1.00 95.69 105 ILE A O 1
ATOM 848 N N . GLU A 1 106 ? 2.151 -0.103 -14.202 1.00 90.19 106 GLU A N 1
ATOM 849 C CA . GLU A 1 106 ? 3.367 0.410 -14.823 1.00 90.19 106 GLU A CA 1
ATOM 850 C C . GLU A 1 106 ? 3.734 1.780 -14.238 1.00 90.19 106 GLU A C 1
ATOM 852 O O . GLU A 1 106 ? 2.901 2.483 -13.652 1.00 90.19 106 GLU A O 1
ATOM 857 N N . LYS A 1 107 ? 5.021 2.109 -14.322 1.00 79.50 107 LYS A N 1
ATOM 858 C CA . LYS A 1 107 ? 5.576 3.346 -13.780 1.00 79.50 107 LYS A CA 1
ATOM 859 C C . LYS A 1 107 ? 5.288 4.538 -14.685 1.00 79.50 107 LYS A C 1
ATOM 861 O O . LYS A 1 107 ? 5.435 4.383 -15.912 1.00 79.50 107 LYS A O 1
#

Foldseek 3Di:
DDDDPPPPVVVVVVVVPPDPDPPPDDDDPDDDDPPDDDQDDDPLVVADAFDKDKDFDDVVHDQVNLVCVVVVSVVVVCVVVVHQWDKDKDWDADPNTTTIMMGIHHD

Secondary structure (DSSP, 8-state):
-PPPS--HHHHHHHHHH----TTPPP---SPPPPPPPPP----GGG--TT-EEEEEPPTT--HHHHHHHHHHHHHHHHHHTT---EEEEEEEEETTEEEEEEEEE--

Radius of gyration: 25.98 Å; Cα contacts (8 Å, |Δi|>4): 92; chains: 1; bounding box: 61×59×45 Å

Nearest PDB structures (foldseek):
  7y8v-assembly1_F  TM=5.519E-01  e=8.347E-01  Bacillus thermotolerans
  7y8x-assembly1_F  TM=5.210E-01  e=3.095E+00  Bacillus thermotolerans
  6nuk-assembly1_A  TM=3.481E-01  e=8.912E-01  synthetic construct
  4n2p-assembly1_A  TM=3.462E-01  e=1.956E+00  Pyrococcus horikoshii OT3

Sequence (107 aa):
MKPDSNNTADYLIRAKITQPDGNQPQIEKQIPIPPKSSPNHYPFDDMEIGDSFFVPCRPGEPKNTCRKRLQGAFQRWRESRNSTLSHTTRQATKDGITGIRLWIIEK

Mean predicted aligned error: 12.93 Å

InterPro domains:
  IPR055727 Protein of unknown function DUF7303 [PF23978] (20-58)